Protein AF-G7Q6V7-F1 (afdb_monomer_lite)

Secondary structure (DSSP, 8-state):
--HHHHHHHHHHHHHHHHHHHTTS------EEEEEEETTEEEEEEEEE-TTSEEEEEEEEE-TTS-EEEEEEEEEEETTEEEEEETTTEEEEEEEETTEEEEEEEPTTS-EEEEEEEEEPPPPTTPPPP-----PPP----

Sequence (141 aa):
MFVLVQSLLVVWLALAAPAVAALAGEPDISGLWRGSFYGSDVQAHVEQDPDHTVRAEVVVHALTGETNVYHLVGAIFGGHIYMLHGSGHVFEGDAKGDAISGVLTTKGGSRLDLSATKVPLPPAGACPPAGGTAGPARQPG

pLDDT: mean 82.15, std 20.87, range [38.97, 98.69]

Radius of gyration: 22.5 Å; chains: 1; bounding box: 63×55×59 Å

Structure (mmCIF, N/CA/C/O backbone):
data_AF-G7Q6V7-F1
#
_entry.id   AF-G7Q6V7-F1
#
loop_
_atom_site.group_PDB
_atom_site.id
_atom_site.type_symbol
_atom_site.label_atom_id
_atom_site.label_alt_id
_atom_site.label_comp_id
_atom_site.label_asym_id
_atom_site.label_entity_id
_atom_site.label_seq_id
_atom_site.pdbx_PDB_ins_code
_atom_site.Cartn_x
_atom_site.Cartn_y
_atom_site.Cartn_z
_atom_site.occupancy
_atom_site.B_iso_or_equiv
_atom_site.auth_seq_id
_atom_site.auth_comp_id
_atom_site.auth_asym_id
_atom_site.auth_atom_id
_atom_site.pdbx_PDB_model_num
ATOM 1 N N . MET A 1 1 ? 36.083 -26.772 -38.229 1.00 52.78 1 MET A N 1
ATOM 2 C CA . MET A 1 1 ? 36.473 -26.069 -36.985 1.00 52.78 1 MET A CA 1
ATOM 3 C C . MET A 1 1 ? 35.727 -24.748 -36.746 1.00 52.78 1 MET A C 1
ATOM 5 O O . MET A 1 1 ? 35.860 -24.205 -35.666 1.00 52.78 1 MET A O 1
ATOM 9 N N . PHE A 1 2 ? 34.913 -24.243 -37.686 1.00 52.06 2 PHE A N 1
ATOM 10 C CA . PHE A 1 2 ? 34.092 -23.034 -37.473 1.00 52.06 2 PHE A CA 1
ATOM 11 C C . PHE A 1 2 ? 32.730 -23.306 -36.801 1.00 52.06 2 PHE A C 1
ATOM 13 O O . PHE A 1 2 ? 32.233 -22.466 -36.063 1.00 52.06 2 PHE A O 1
ATOM 20 N N . VAL A 1 3 ? 32.157 -24.502 -36.981 1.00 52.84 3 VAL A N 1
ATOM 21 C CA . VAL A 1 3 ? 30.813 -24.850 -36.467 1.00 52.84 3 VAL A CA 1
ATOM 22 C C . VAL A 1 3 ? 30.790 -25.052 -34.941 1.00 52.84 3 VAL A C 1
ATOM 24 O O . VAL A 1 3 ? 29.849 -24.634 -34.280 1.00 52.84 3 VAL A O 1
ATOM 27 N N . LEU A 1 4 ? 31.858 -25.612 -34.358 1.00 50.28 4 LEU A N 1
ATOM 28 C CA . LEU A 1 4 ? 31.963 -25.864 -32.909 1.00 50.28 4 LEU A CA 1
ATOM 29 C C . LEU A 1 4 ? 32.056 -24.575 -32.072 1.00 50.28 4 LEU A C 1
ATOM 31 O O . LEU A 1 4 ? 31.507 -24.515 -30.976 1.00 50.28 4 LEU A O 1
ATOM 35 N N . VAL A 1 5 ? 32.708 -23.532 -32.595 1.00 54.81 5 VAL A N 1
ATOM 36 C CA . VAL A 1 5 ? 32.880 -22.244 -31.894 1.00 54.81 5 VAL A CA 1
ATOM 37 C C . VAL A 1 5 ? 31.554 -21.476 -31.825 1.00 54.81 5 VAL A C 1
ATOM 39 O O . VAL A 1 5 ? 31.243 -20.849 -30.815 1.00 54.81 5 VAL A O 1
ATOM 42 N N . GLN A 1 6 ? 30.733 -21.587 -32.873 1.00 51.62 6 GLN A N 1
ATOM 43 C CA . GLN A 1 6 ? 29.431 -20.927 -32.969 1.00 51.62 6 GLN A CA 1
ATOM 44 C C . GLN A 1 6 ? 28.396 -21.554 -32.018 1.00 51.62 6 GLN A C 1
ATOM 46 O O . GLN A 1 6 ? 27.620 -20.834 -31.394 1.00 51.62 6 GLN A O 1
ATOM 51 N N . SER A 1 7 ? 28.429 -22.880 -31.834 1.00 54.75 7 SER A N 1
ATOM 52 C CA . SER A 1 7 ? 27.560 -23.587 -30.880 1.00 54.75 7 SER A CA 1
ATOM 53 C C . SER A 1 7 ? 27.886 -23.260 -29.419 1.00 54.75 7 SER A C 1
ATOM 55 O O . SER A 1 7 ? 26.975 -23.104 -28.612 1.00 54.75 7 SER A O 1
ATOM 57 N N . LEU A 1 8 ? 29.168 -23.096 -29.077 1.00 55.03 8 LEU A N 1
ATOM 58 C CA . LEU A 1 8 ? 29.595 -22.699 -27.731 1.00 55.03 8 LEU A CA 1
ATOM 59 C C . LEU A 1 8 ? 29.152 -21.268 -27.384 1.00 55.03 8 LEU A C 1
ATOM 61 O O . LEU A 1 8 ? 28.657 -21.043 -26.283 1.00 55.03 8 LEU A O 1
ATOM 65 N N . LEU A 1 9 ? 29.243 -20.319 -28.321 1.00 56.16 9 LEU A N 1
ATOM 66 C CA . LEU A 1 9 ? 28.819 -18.930 -28.096 1.00 56.16 9 LEU A CA 1
ATOM 67 C C . LEU A 1 9 ? 27.304 -18.807 -27.832 1.00 56.16 9 LEU A C 1
ATOM 69 O O . LEU A 1 9 ? 26.887 -18.032 -26.974 1.00 56.16 9 LEU A O 1
ATOM 73 N N . VAL A 1 10 ? 26.482 -19.602 -28.528 1.00 58.75 10 VAL A N 1
ATOM 74 C CA . VAL A 1 10 ? 25.019 -19.637 -28.331 1.00 58.75 10 VAL A CA 1
ATOM 75 C C . VAL A 1 10 ? 24.649 -20.238 -26.972 1.00 58.75 10 VAL A C 1
ATOM 77 O O . VAL A 1 10 ? 23.754 -19.726 -26.304 1.00 58.75 10 VAL A O 1
ATOM 80 N N . VAL A 1 11 ? 25.361 -21.276 -26.523 1.00 58.56 11 VAL A N 1
ATOM 81 C CA . VAL A 1 11 ? 25.152 -21.883 -25.196 1.00 58.56 11 VAL A CA 1
ATOM 82 C C . VAL A 1 11 ? 25.534 -20.912 -24.072 1.00 58.56 11 VAL A C 1
ATOM 84 O O . VAL A 1 11 ? 24.801 -20.801 -23.093 1.00 58.56 11 VAL A O 1
ATOM 87 N N . TRP A 1 12 ? 26.618 -20.145 -24.228 1.00 56.22 12 TRP A N 1
ATOM 88 C CA . TRP A 1 12 ? 26.999 -19.106 -23.262 1.00 56.22 12 TRP A CA 1
ATOM 89 C C . TRP A 1 12 ? 26.014 -17.926 -23.225 1.00 56.22 12 TRP A C 1
ATOM 91 O O . TRP A 1 12 ? 25.684 -17.458 -22.136 1.00 56.22 12 TRP A O 1
ATOM 101 N N . LEU A 1 13 ? 25.478 -17.485 -24.372 1.00 57.00 13 LEU A N 1
ATOM 102 C CA . LEU A 1 13 ? 24.412 -16.471 -24.398 1.00 57.00 13 LEU A CA 1
ATOM 103 C C . LEU A 1 13 ? 23.123 -16.970 -23.722 1.00 57.00 13 LEU A C 1
ATOM 105 O O . LEU A 1 13 ? 22.474 -16.216 -22.999 1.00 57.00 13 LEU A O 1
ATOM 109 N N . ALA A 1 14 ? 22.763 -18.241 -23.924 1.00 59.31 14 ALA A N 1
ATOM 110 C CA . ALA A 1 14 ? 21.571 -18.839 -23.324 1.00 59.31 14 ALA A CA 1
ATOM 111 C C . ALA A 1 14 ? 21.699 -19.032 -21.800 1.00 59.31 14 ALA A C 1
ATOM 113 O O . ALA A 1 14 ? 20.710 -18.873 -21.088 1.00 59.31 14 ALA A O 1
ATOM 114 N N . LEU A 1 15 ? 22.902 -19.318 -21.281 1.00 57.44 15 LEU A N 1
ATOM 115 C CA . LEU A 1 15 ? 23.148 -19.417 -19.834 1.00 57.44 15 LEU A CA 1
ATOM 116 C C . LEU A 1 15 ?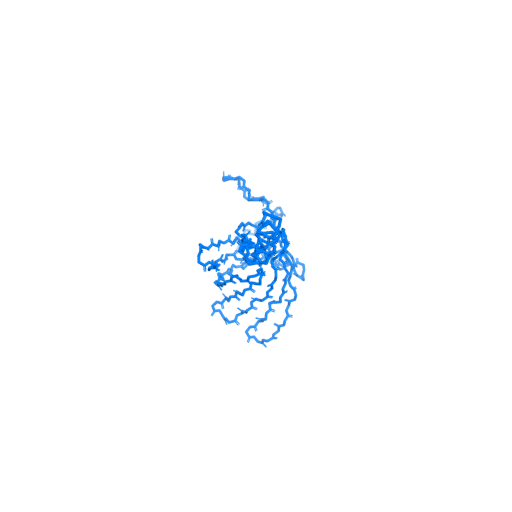 23.201 -18.057 -19.121 1.00 57.44 15 LEU A C 1
ATOM 118 O O . LEU A 1 15 ? 22.947 -18.001 -17.920 1.00 57.44 15 LEU A O 1
ATOM 122 N N . ALA A 1 16 ? 23.511 -16.969 -19.829 1.00 53.34 16 ALA A N 1
ATOM 123 C CA . ALA A 1 16 ? 23.524 -15.624 -19.252 1.00 53.34 16 ALA A CA 1
ATOM 124 C C . ALA A 1 16 ? 22.121 -14.991 -19.162 1.00 53.34 16 ALA A C 1
ATOM 126 O O . ALA A 1 16 ? 21.890 -14.132 -18.314 1.00 53.34 16 ALA A O 1
ATOM 127 N N . ALA A 1 17 ? 21.165 -15.433 -19.986 1.00 55.16 17 ALA A N 1
ATOM 128 C CA . ALA A 1 17 ? 19.807 -14.887 -20.048 1.00 55.16 17 ALA A CA 1
ATOM 129 C C . ALA A 1 17 ? 19.040 -14.816 -18.700 1.00 55.16 17 ALA A C 1
ATOM 131 O O . ALA A 1 17 ? 18.444 -13.770 -18.432 1.00 55.16 17 ALA A O 1
ATOM 132 N N . PRO A 1 18 ? 19.047 -15.840 -17.817 1.00 55.47 18 PRO A N 1
ATOM 133 C CA . PRO A 1 18 ? 18.298 -15.768 -16.559 1.00 55.47 18 PRO A CA 1
ATOM 134 C C . PRO A 1 18 ? 18.877 -14.752 -15.561 1.00 55.47 18 PRO A C 1
ATOM 136 O O . PRO A 1 18 ? 18.120 -14.162 -14.794 1.00 55.47 18 PRO A O 1
ATOM 139 N N . ALA A 1 19 ? 20.188 -14.488 -15.592 1.00 52.03 19 ALA A N 1
ATOM 140 C CA . ALA A 1 19 ? 20.816 -13.499 -14.712 1.00 52.03 19 ALA A CA 1
ATOM 141 C C . ALA A 1 19 ? 20.476 -12.054 -15.121 1.00 52.03 19 ALA A C 1
ATOM 143 O O . ALA A 1 19 ? 20.334 -11.189 -14.263 1.00 52.03 19 ALA A O 1
ATOM 144 N N . VAL A 1 20 ? 20.286 -11.796 -16.420 1.00 53.22 20 VAL A N 1
ATOM 145 C CA . VAL A 1 20 ? 19.851 -10.480 -16.921 1.00 53.22 20 VAL A CA 1
ATOM 146 C C . VAL A 1 20 ? 18.350 -10.262 -16.685 1.00 53.22 20 VAL A C 1
ATOM 148 O O . VAL A 1 20 ? 17.932 -9.140 -16.423 1.00 53.22 20 VAL A O 1
ATOM 151 N N . ALA A 1 21 ? 17.537 -11.325 -16.702 1.00 53.28 21 ALA A N 1
ATOM 152 C CA . ALA A 1 21 ? 16.112 -11.251 -16.370 1.00 53.28 21 ALA A CA 1
ATOM 153 C C . ALA A 1 21 ? 15.855 -10.999 -14.872 1.00 53.28 21 ALA A C 1
ATOM 155 O O . ALA A 1 21 ? 14.906 -10.304 -14.534 1.00 53.28 21 ALA A O 1
ATOM 156 N N . ALA A 1 22 ? 16.719 -11.490 -13.977 1.00 53.09 22 ALA A N 1
ATOM 157 C CA . ALA A 1 22 ? 16.667 -11.144 -12.551 1.00 53.09 22 ALA A CA 1
ATOM 158 C C . ALA A 1 22 ? 17.056 -9.676 -12.268 1.00 53.09 22 ALA A C 1
ATOM 160 O O . ALA A 1 22 ? 16.724 -9.143 -11.216 1.00 53.09 22 ALA A O 1
ATOM 161 N N . LEU A 1 23 ? 17.730 -9.016 -13.217 1.00 52.00 23 LEU A N 1
ATOM 162 C CA . LEU A 1 23 ? 18.009 -7.575 -13.207 1.00 52.00 23 LEU A CA 1
ATOM 163 C C . LEU A 1 23 ? 16.919 -6.757 -13.920 1.00 52.00 23 LEU A C 1
ATOM 165 O O . LEU A 1 23 ? 17.045 -5.536 -14.023 1.00 5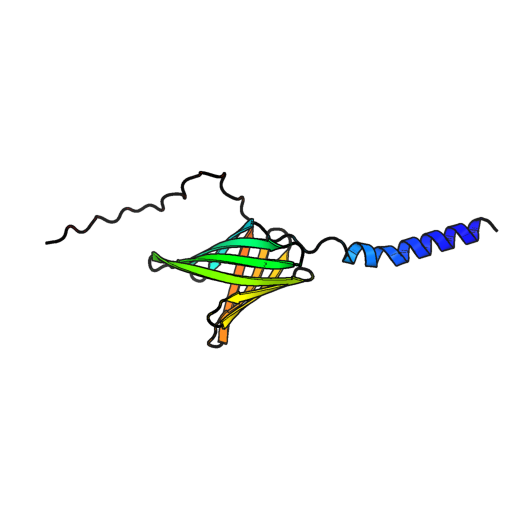2.00 23 LEU A O 1
ATOM 169 N N . ALA A 1 24 ? 15.858 -7.399 -14.424 1.00 56.06 24 ALA A N 1
ATOM 170 C CA . ALA A 1 24 ? 14.707 -6.710 -14.988 1.00 56.06 24 ALA A CA 1
ATOM 171 C C . ALA A 1 24 ? 13.870 -6.099 -13.852 1.00 56.06 24 ALA A C 1
ATOM 173 O O . ALA A 1 24 ? 12.851 -6.654 -13.468 1.00 56.06 24 ALA A O 1
ATOM 174 N N . GLY A 1 25 ? 14.370 -4.973 -13.334 1.00 71.38 25 GLY A N 1
ATOM 175 C CA . GLY A 1 25 ? 13.680 -3.926 -12.582 1.00 71.38 25 GLY A CA 1
ATOM 176 C C . GLY A 1 25 ? 12.820 -4.386 -11.412 1.00 71.38 25 GLY A C 1
ATOM 177 O O . GLY A 1 25 ? 11.713 -4.877 -11.609 1.00 71.38 25 GLY A O 1
ATOM 178 N N . GLU A 1 26 ? 13.274 -4.098 -10.192 1.00 83.88 26 GLU A N 1
ATOM 179 C CA . GLU A 1 26 ? 12.361 -3.986 -9.052 1.00 83.88 26 GLU A CA 1
ATOM 180 C C . GLU A 1 26 ? 11.133 -3.151 -9.473 1.00 83.88 26 GLU A C 1
ATOM 182 O O . GLU A 1 26 ? 11.329 -2.077 -10.058 1.00 83.88 26 GLU A O 1
ATOM 187 N N . PRO A 1 27 ? 9.889 -3.620 -9.260 1.00 90.31 27 PRO A N 1
ATOM 188 C CA . PRO A 1 27 ? 8.715 -2.858 -9.652 1.00 90.31 27 PRO A CA 1
ATOM 189 C C . PRO A 1 27 ? 8.732 -1.474 -9.003 1.00 90.31 27 PRO A C 1
ATOM 191 O O . PRO A 1 27 ? 8.925 -1.344 -7.796 1.00 90.31 27 PRO A O 1
ATOM 194 N N . ASP A 1 28 ? 8.505 -0.444 -9.820 1.00 93.44 28 ASP A N 1
ATOM 195 C CA . ASP A 1 28 ? 8.298 0.915 -9.329 1.00 93.44 28 ASP A CA 1
ATOM 196 C C . ASP A 1 28 ? 6.873 1.050 -8.780 1.00 93.44 28 ASP A C 1
ATOM 198 O O . ASP A 1 28 ? 5.878 1.138 -9.519 1.00 93.44 28 ASP A O 1
ATOM 202 N N . ILE A 1 29 ? 6.779 1.064 -7.454 1.00 96.69 29 ILE A N 1
ATOM 203 C CA . ILE A 1 29 ? 5.516 1.207 -6.734 1.00 96.69 29 ILE A CA 1
ATOM 204 C C . ILE A 1 29 ? 5.176 2.664 -6.413 1.00 96.69 29 ILE A C 1
ATOM 206 O O . ILE A 1 29 ? 4.148 2.915 -5.784 1.00 96.69 29 ILE A O 1
ATOM 210 N N . SER A 1 30 ? 5.968 3.635 -6.878 1.00 97.00 30 SER A N 1
ATOM 211 C CA . SER A 1 30 ? 5.682 5.057 -6.676 1.00 97.00 30 SER A CA 1
ATOM 212 C C . SER A 1 30 ? 4.340 5.451 -7.292 1.00 97.00 30 SER A C 1
ATOM 214 O O . SER A 1 30 ? 3.992 5.014 -8.395 1.00 97.00 30 SER A O 1
ATOM 216 N N . GLY A 1 31 ? 3.584 6.309 -6.610 1.00 96.50 31 GLY A N 1
ATOM 217 C CA . GLY A 1 31 ? 2.318 6.858 -7.094 1.00 96.50 31 GLY A CA 1
ATOM 218 C C . GLY A 1 31 ? 1.179 6.780 -6.083 1.00 96.50 31 GLY A C 1
ATOM 219 O O . GLY A 1 31 ? 1.383 6.546 -4.893 1.00 96.50 31 GLY A O 1
ATOM 220 N N . LEU A 1 32 ? -0.041 7.006 -6.573 1.00 97.81 32 LEU A N 1
ATOM 221 C CA . LEU A 1 32 ? -1.253 6.964 -5.765 1.00 97.81 32 LEU A CA 1
ATOM 222 C C . LEU A 1 32 ? -1.908 5.584 -5.856 1.00 97.81 32 LEU A C 1
ATOM 224 O O . LEU A 1 32 ? -2.167 5.074 -6.945 1.00 97.81 32 LEU A O 1
ATOM 228 N N . TRP A 1 33 ? -2.226 5.016 -4.702 1.00 98.12 33 TRP A N 1
ATOM 229 C CA . TRP A 1 33 ? -2.879 3.721 -4.561 1.00 98.12 33 TRP A CA 1
ATOM 230 C C . TRP A 1 33 ? -4.196 3.872 -3.815 1.00 98.12 33 TRP A C 1
ATOM 232 O O . TRP A 1 33 ? -4.293 4.668 -2.881 1.00 98.12 33 TRP A O 1
ATOM 242 N N . ARG A 1 34 ? -5.208 3.101 -4.214 1.00 98.06 34 ARG A N 1
ATOM 243 C CA . ARG A 1 34 ? -6.522 3.084 -3.565 1.00 98.06 34 ARG A CA 1
ATOM 244 C C . ARG A 1 34 ? -6.971 1.682 -3.218 1.00 98.06 34 ARG A C 1
ATOM 246 O O . ARG A 1 34 ? -6.878 0.779 -4.042 1.00 98.06 34 ARG A O 1
ATOM 253 N N . GLY A 1 35 ? -7.502 1.528 -2.016 1.00 97.19 35 GLY A N 1
ATOM 254 C CA . GLY A 1 35 ? -8.061 0.287 -1.506 1.00 97.19 35 GLY A CA 1
ATOM 255 C C . GLY A 1 35 ? -9.225 0.560 -0.564 1.00 97.19 35 GLY A C 1
ATOM 256 O O . GLY A 1 35 ? -9.604 1.704 -0.323 1.00 97.19 35 GLY A O 1
ATOM 257 N N . SER A 1 36 ? -9.795 -0.503 -0.014 1.00 95.75 36 SER A N 1
ATOM 258 C CA . SER A 1 36 ? -10.796 -0.385 1.044 1.00 95.75 36 SER A CA 1
ATOM 259 C C . SER A 1 36 ? -10.740 -1.591 1.970 1.00 95.75 36 SER A C 1
ATOM 261 O O . SER A 1 36 ? -10.380 -2.690 1.548 1.00 95.75 36 SER A O 1
ATOM 263 N N . PHE A 1 37 ? -11.099 -1.392 3.235 1.00 93.50 37 PHE A N 1
ATOM 264 C CA . PHE A 1 37 ? -11.280 -2.482 4.192 1.00 93.50 37 PHE A CA 1
ATOM 265 C C . PHE A 1 37 ? -12.396 -2.134 5.169 1.00 93.50 37 PHE A C 1
ATOM 267 O O . PHE A 1 37 ? -12.512 -0.994 5.613 1.00 93.50 37 PHE A O 1
ATOM 274 N N . TYR A 1 38 ? -13.240 -3.115 5.500 1.00 91.81 38 TYR A N 1
ATOM 275 C CA . TYR A 1 38 ? -14.380 -2.940 6.413 1.00 91.81 38 TYR A CA 1
ATOM 276 C C . TYR A 1 38 ? -15.206 -1.667 6.143 1.00 91.81 38 TYR A C 1
ATOM 278 O O . TYR A 1 38 ? -15.631 -0.986 7.069 1.00 91.81 38 TYR A O 1
ATOM 286 N N . GLY A 1 39 ? -15.396 -1.330 4.862 1.00 90.69 39 GLY A N 1
ATOM 287 C CA . GLY A 1 39 ? -16.126 -0.142 4.410 1.00 90.69 39 GLY A CA 1
ATOM 288 C C . GLY A 1 39 ? -15.379 1.193 4.528 1.00 90.69 39 GLY A C 1
ATOM 289 O O . GLY A 1 39 ? -15.916 2.204 4.092 1.00 90.69 39 GLY A O 1
ATOM 290 N N . SER A 1 40 ? -14.160 1.214 5.070 1.00 94.00 40 SER A N 1
ATOM 291 C CA . SER A 1 40 ? -13.284 2.393 5.058 1.00 94.00 40 SER A CA 1
ATOM 292 C C . SER A 1 40 ? -12.588 2.533 3.704 1.00 94.00 40 SER A C 1
ATOM 294 O O . SER A 1 40 ? -12.144 1.529 3.141 1.00 94.00 40 SER A O 1
ATOM 296 N N . ASP A 1 41 ? -12.460 3.764 3.210 1.00 95.75 41 ASP A N 1
ATOM 297 C CA . ASP A 1 41 ? -11.636 4.100 2.039 1.00 95.75 41 ASP A CA 1
ATOM 298 C C . ASP A 1 41 ? -10.182 4.306 2.472 1.00 95.75 41 ASP A C 1
ATOM 300 O O . ASP A 1 41 ? -9.918 4.878 3.534 1.00 95.75 41 ASP A O 1
ATOM 304 N N . VAL A 1 42 ? -9.243 3.829 1.658 1.00 96.62 42 VAL A N 1
ATOM 305 C CA . VAL A 1 42 ? -7.806 3.942 1.915 1.00 96.62 42 VAL A CA 1
ATOM 306 C C . VAL A 1 42 ? -7.112 4.490 0.687 1.00 96.62 42 VAL A C 1
ATOM 308 O O . VAL A 1 42 ? -7.248 3.945 -0.409 1.00 96.62 42 VAL A O 1
ATOM 311 N N . GLN A 1 43 ? -6.305 5.524 0.886 1.00 97.75 43 GLN A N 1
ATOM 312 C CA . GLN A 1 43 ? -5.479 6.122 -0.153 1.00 97.75 43 GLN A CA 1
ATOM 313 C C . GLN A 1 43 ? -4.039 6.159 0.333 1.00 97.75 43 GLN A C 1
ATOM 315 O O . GLN A 1 43 ? -3.786 6.587 1.454 1.00 97.75 43 GLN A O 1
ATOM 320 N N . ALA A 1 44 ? -3.100 5.708 -0.490 1.00 98.00 44 ALA A N 1
ATOM 321 C CA . ALA A 1 44 ? -1.684 5.743 -0.164 1.00 98.00 44 ALA A CA 1
ATOM 322 C C . ALA A 1 44 ? -0.916 6.495 -1.247 1.00 98.00 44 ALA A C 1
ATOM 324 O O . ALA A 1 44 ? -0.943 6.099 -2.413 1.00 98.00 44 ALA A O 1
ATOM 325 N N . HIS A 1 45 ? -0.233 7.569 -0.864 1.00 98.19 45 HIS A N 1
ATOM 326 C CA . HIS A 1 45 ? 0.796 8.180 -1.693 1.00 98.19 45 HIS A CA 1
ATOM 327 C C . HIS A 1 45 ? 2.116 7.485 -1.381 1.00 98.19 45 HIS A C 1
ATOM 329 O O . HIS A 1 45 ? 2.568 7.534 -0.240 1.00 98.19 45 HIS A O 1
ATOM 335 N N . VAL A 1 46 ? 2.709 6.829 -2.374 1.00 98.25 46 VAL A N 1
ATOM 336 C CA . VAL A 1 46 ? 3.936 6.043 -2.231 1.00 98.25 46 VAL A CA 1
ATOM 337 C C . VAL A 1 46 ? 5.069 6.713 -3.000 1.00 98.25 46 VAL A C 1
ATOM 339 O O . VAL A 1 46 ? 4.912 7.050 -4.173 1.00 98.25 46 VAL A O 1
ATOM 342 N N . GLU A 1 47 ? 6.213 6.864 -2.344 1.00 98.06 47 GLU A N 1
ATOM 343 C CA . GLU A 1 47 ? 7.484 7.284 -2.931 1.00 98.06 47 GLU A CA 1
ATOM 344 C C . GLU A 1 47 ? 8.498 6.148 -2.790 1.00 98.06 47 GLU A C 1
ATOM 346 O O . GLU A 1 47 ? 8.665 5.607 -1.694 1.00 98.06 47 GLU A O 1
ATOM 351 N N . GLN A 1 48 ? 9.192 5.810 -3.875 1.00 97.44 48 GLN A N 1
ATOM 352 C CA . GLN A 1 48 ? 10.282 4.840 -3.874 1.00 97.44 48 GLN A CA 1
ATOM 353 C C . GLN A 1 48 ? 11.592 5.517 -4.284 1.00 97.44 48 GLN A C 1
ATOM 355 O O . GLN A 1 48 ? 11.678 6.151 -5.337 1.00 97.44 48 GLN A O 1
ATOM 360 N N . ASP A 1 49 ? 12.617 5.366 -3.452 1.00 96.00 49 ASP A N 1
ATOM 361 C CA . ASP A 1 49 ? 13.959 5.866 -3.731 1.00 96.00 49 ASP A CA 1
ATOM 362 C C . ASP A 1 49 ? 14.759 4.861 -4.593 1.00 96.00 49 ASP A C 1
ATOM 364 O O . ASP A 1 49 ? 14.436 3.668 -4.640 1.00 96.00 49 ASP A O 1
ATOM 368 N N . PRO A 1 50 ? 15.851 5.299 -5.257 1.00 93.00 50 PRO A N 1
ATOM 369 C CA . PRO A 1 50 ? 16.687 4.420 -6.082 1.00 93.00 50 PRO A CA 1
ATOM 370 C C . PRO A 1 50 ? 17.343 3.246 -5.339 1.00 93.00 50 PRO A C 1
ATOM 372 O O . PRO A 1 50 ? 17.799 2.309 -5.987 1.00 93.00 50 PRO A O 1
ATOM 375 N N . ASP A 1 51 ? 17.427 3.301 -4.008 1.00 93.50 51 ASP A N 1
ATOM 376 C CA . ASP A 1 51 ? 17.978 2.239 -3.156 1.00 93.50 51 ASP A CA 1
ATOM 377 C C . ASP A 1 51 ? 16.915 1.239 -2.665 1.00 93.50 51 ASP A C 1
ATOM 379 O O . ASP A 1 51 ? 17.193 0.419 -1.790 1.00 93.50 51 ASP A O 1
ATOM 383 N N . HIS A 1 52 ? 15.713 1.295 -3.248 1.00 95.00 52 HIS A N 1
ATOM 384 C CA . HIS A 1 52 ? 14.547 0.478 -2.910 1.00 95.00 52 HIS A CA 1
ATOM 385 C C . HIS A 1 52 ? 13.887 0.809 -1.565 1.00 95.00 52 HIS A C 1
ATOM 387 O O . HIS A 1 52 ? 12.959 0.105 -1.158 1.00 95.00 52 HIS A O 1
ATOM 393 N N . THR A 1 53 ? 14.297 1.890 -0.896 1.00 97.88 53 THR A N 1
ATOM 394 C CA . THR A 1 53 ? 13.561 2.437 0.248 1.00 97.88 53 THR A CA 1
ATOM 395 C C . THR A 1 53 ? 12.208 2.973 -0.211 1.00 97.88 53 THR A C 1
ATOM 397 O O . THR A 1 53 ? 12.090 3.590 -1.268 1.00 97.88 53 THR A O 1
ATOM 400 N N . VAL A 1 54 ? 11.177 2.758 0.603 1.00 98.31 54 VAL A N 1
ATOM 401 C CA . VAL A 1 54 ? 9.804 3.185 0.329 1.00 98.31 54 VAL A CA 1
ATOM 402 C C . VAL A 1 54 ? 9.304 4.060 1.473 1.00 98.31 54 VAL A C 1
ATOM 404 O O . VAL A 1 54 ? 9.405 3.694 2.646 1.00 98.31 54 VAL A O 1
ATOM 407 N N . ARG A 1 55 ? 8.716 5.208 1.141 1.00 98.62 55 ARG A N 1
ATOM 408 C CA . ARG A 1 5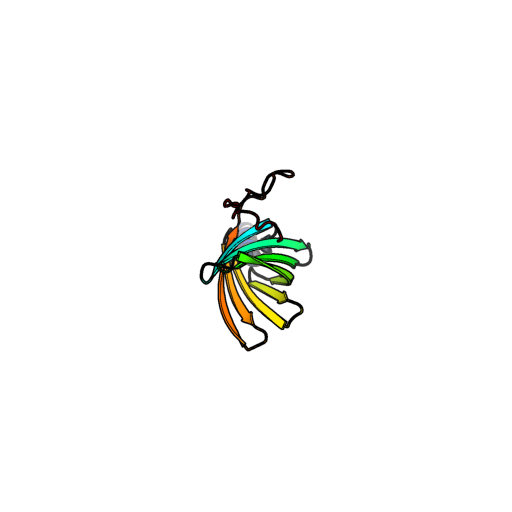5 ? 7.930 6.035 2.064 1.00 98.62 55 ARG A CA 1
ATOM 409 C C . ARG A 1 55 ? 6.487 6.060 1.600 1.00 98.62 55 ARG A C 1
ATOM 411 O O . ARG A 1 55 ? 6.223 6.100 0.402 1.00 98.62 55 ARG A O 1
ATOM 418 N N . ALA A 1 56 ? 5.551 6.065 2.540 1.00 98.25 56 ALA A N 1
ATOM 419 C CA . ALA A 1 56 ? 4.149 6.237 2.199 1.00 98.25 56 ALA A CA 1
ATOM 420 C C . ALA A 1 56 ? 3.404 7.115 3.202 1.00 98.25 56 ALA A C 1
ATOM 422 O O . ALA A 1 56 ? 3.574 6.974 4.413 1.00 98.25 56 ALA A O 1
ATOM 423 N N . GLU A 1 57 ? 2.531 7.974 2.687 1.00 98.38 57 GLU A N 1
ATOM 424 C CA . GLU A 1 57 ? 1.458 8.599 3.455 1.00 98.38 57 GLU A CA 1
ATOM 425 C C . GLU A 1 57 ? 0.158 7.859 3.150 1.00 98.38 57 GLU A C 1
ATOM 427 O O . GLU A 1 57 ? -0.281 7.813 2.001 1.00 98.38 57 GLU A O 1
ATOM 432 N N . VAL A 1 58 ? -0.447 7.261 4.174 1.00 97.75 58 VAL A N 1
ATOM 433 C CA . VAL A 1 58 ? -1.700 6.513 4.067 1.00 97.75 58 VAL A CA 1
ATOM 434 C C . VAL A 1 58 ? -2.805 7.284 4.769 1.00 97.75 58 VAL A C 1
ATOM 436 O O . VAL A 1 58 ? -2.762 7.480 5.982 1.00 97.75 58 VAL A O 1
ATOM 439 N N . VAL A 1 59 ? -3.819 7.677 4.009 1.00 97.25 59 VAL A N 1
ATOM 440 C CA . VAL A 1 59 ? -5.035 8.324 4.496 1.00 97.25 59 VAL A CA 1
ATOM 441 C C . VAL A 1 59 ? -6.151 7.288 4.542 1.00 97.25 59 VAL A C 1
ATOM 443 O O . VAL A 1 59 ? -6.450 6.639 3.540 1.00 97.25 59 VAL A O 1
ATOM 446 N N . VAL A 1 60 ? -6.772 7.136 5.708 1.00 96.19 60 VAL A N 1
ATOM 447 C CA . VAL A 1 60 ? -7.926 6.260 5.919 1.00 96.19 60 VAL A CA 1
ATOM 448 C C . VAL A 1 60 ? -9.133 7.116 6.263 1.00 96.19 60 VAL A C 1
ATOM 450 O O . VAL A 1 60 ? -9.136 7.800 7.289 1.00 96.19 60 VAL A O 1
ATOM 453 N N . HIS A 1 61 ? -10.172 7.037 5.437 1.00 96.12 61 HIS A N 1
ATOM 454 C CA . HIS A 1 61 ? -11.482 7.599 5.740 1.00 96.12 61 HIS A CA 1
ATOM 455 C C . HIS A 1 61 ? -12.356 6.493 6.327 1.00 96.12 61 HIS A C 1
ATOM 457 O O . HIS A 1 61 ? -12.833 5.603 5.618 1.00 96.12 61 HIS A O 1
ATOM 463 N N . ALA A 1 62 ? -12.520 6.526 7.646 1.00 92.81 62 ALA A N 1
ATOM 464 C CA . ALA A 1 62 ? -13.301 5.540 8.371 1.00 92.81 62 ALA A CA 1
ATOM 465 C C . ALA A 1 62 ? -14.800 5.710 8.093 1.00 92.81 62 ALA A C 1
ATOM 467 O O . ALA A 1 62 ? -15.287 6.816 7.853 1.00 92.81 62 ALA A O 1
ATOM 468 N N . LEU A 1 63 ? -15.563 4.624 8.239 1.00 90.38 63 LEU A N 1
ATOM 469 C CA . LEU A 1 63 ? -17.032 4.660 8.173 1.00 90.38 63 LEU A CA 1
ATOM 470 C C . LEU A 1 63 ? -17.670 5.635 9.175 1.00 90.38 63 LEU A C 1
ATOM 472 O O . LEU A 1 63 ? -18.785 6.101 8.960 1.00 90.38 63 LEU A O 1
ATOM 476 N N . THR A 1 64 ? -16.972 5.942 10.270 1.00 90.81 64 THR A N 1
ATOM 477 C CA . THR A 1 64 ? -17.400 6.918 11.281 1.00 90.81 64 THR A CA 1
ATOM 478 C C . THR A 1 64 ? -17.302 8.369 10.799 1.00 90.81 64 THR A C 1
ATOM 480 O O . THR A 1 64 ? -17.791 9.265 11.482 1.00 90.81 64 THR A O 1
ATOM 483 N N . GLY A 1 65 ? -16.679 8.617 9.641 1.00 89.62 65 GLY A N 1
ATOM 484 C CA . GLY A 1 65 ? -16.356 9.949 9.126 1.00 89.62 65 GLY A CA 1
ATOM 485 C C . GLY A 1 65 ? -15.006 10.487 9.609 1.00 89.62 65 GLY A C 1
ATOM 486 O O . GLY A 1 65 ? -14.580 11.555 9.171 1.00 89.62 65 GLY A O 1
ATOM 487 N N . GLU A 1 66 ? -14.310 9.761 10.486 1.00 94.38 66 GLU A N 1
ATOM 488 C CA . GLU A 1 66 ? -12.958 10.118 10.914 1.00 94.38 66 GLU A CA 1
ATOM 489 C C . GLU A 1 66 ? -11.958 9.954 9.767 1.00 94.38 66 GLU A C 1
ATOM 491 O O . GLU A 1 66 ? -12.025 9.006 8.985 1.00 94.38 66 GLU A O 1
ATOM 496 N N . THR A 1 67 ? -10.998 10.875 9.692 1.00 96.25 67 THR A N 1
ATOM 497 C CA . THR A 1 67 ? -9.865 10.780 8.769 1.00 96.25 67 THR A CA 1
ATOM 498 C C . THR A 1 67 ? -8.592 10.598 9.576 1.00 96.25 67 THR A C 1
ATOM 500 O O . THR A 1 67 ? -8.267 11.432 10.420 1.00 96.25 67 THR A O 1
ATOM 503 N N . ASN A 1 68 ? -7.880 9.509 9.308 1.00 94.69 68 ASN A N 1
ATOM 504 C CA . ASN A 1 68 ? -6.624 9.168 9.963 1.00 94.69 68 ASN A CA 1
ATOM 505 C C . ASN A 1 68 ? -5.494 9.167 8.934 1.00 94.69 68 ASN A C 1
ATOM 507 O O . ASN A 1 68 ? -5.675 8.660 7.828 1.00 94.69 68 ASN A O 1
ATOM 511 N N . VAL A 1 69 ? -4.337 9.715 9.303 1.00 96.38 69 VAL A N 1
ATOM 512 C CA . VAL A 1 69 ? -3.144 9.772 8.448 1.00 96.38 69 VAL A CA 1
ATOM 513 C C . VAL A 1 69 ? -2.017 8.997 9.118 1.00 96.38 69 VAL A C 1
ATOM 515 O O . VAL A 1 69 ? -1.749 9.185 10.305 1.00 96.38 69 VAL A O 1
ATOM 518 N N . TYR A 1 70 ? -1.361 8.129 8.354 1.00 96.38 70 TYR A N 1
ATOM 519 C CA . TYR A 1 70 ? -0.261 7.288 8.807 1.00 96.38 70 TYR A CA 1
ATOM 520 C C . TYR A 1 70 ? 0.953 7.482 7.903 1.00 96.38 70 TYR A C 1
ATOM 522 O O . TYR A 1 70 ? 0.838 7.404 6.682 1.00 96.38 70 TYR A O 1
ATOM 530 N N . HIS A 1 71 ? 2.126 7.663 8.506 1.00 98.06 71 HIS A N 1
ATOM 531 C CA . HIS A 1 71 ? 3.395 7.728 7.782 1.00 98.06 71 HIS A CA 1
ATOM 532 C C . HIS A 1 71 ? 4.155 6.418 7.949 1.00 98.06 71 HIS A C 1
ATOM 534 O O . HIS A 1 71 ? 4.472 6.008 9.070 1.00 98.06 71 HIS A O 1
ATOM 540 N N . LEU A 1 72 ? 4.415 5.748 6.834 1.00 98.19 72 LEU A N 1
ATOM 541 C CA . LEU A 1 72 ? 5.078 4.457 6.798 1.00 98.19 72 LEU A CA 1
ATOM 542 C C . LEU A 1 72 ? 6.444 4.595 6.131 1.00 98.19 72 LEU A C 1
ATOM 544 O O . LEU A 1 72 ? 6.624 5.375 5.194 1.00 98.19 72 LEU A O 1
ATOM 548 N N . VAL A 1 73 ? 7.386 3.789 6.603 1.00 98.44 73 VAL A N 1
ATOM 549 C CA . VAL A 1 73 ? 8.708 3.609 5.998 1.00 98.44 73 VAL A CA 1
ATOM 550 C C . VAL A 1 73 ? 8.944 2.129 5.758 1.00 98.44 73 VAL A C 1
ATOM 552 O O . VAL A 1 73 ? 8.458 1.293 6.521 1.00 98.44 73 VAL A O 1
ATOM 555 N N . GLY A 1 74 ? 9.675 1.790 4.710 1.00 98.38 74 GLY A N 1
ATOM 556 C CA . GLY A 1 74 ? 9.827 0.407 4.307 1.00 98.38 74 GLY A CA 1
ATOM 557 C C . GLY A 1 74 ? 10.808 0.206 3.170 1.00 98.38 74 GLY A C 1
ATOM 558 O O . GLY A 1 74 ? 11.604 1.089 2.861 1.00 98.38 74 GLY A O 1
ATOM 559 N N . ALA A 1 75 ? 10.738 -0.969 2.561 1.00 98.00 75 ALA A N 1
ATOM 560 C CA . ALA A 1 75 ? 11.535 -1.334 1.402 1.00 98.00 75 ALA A CA 1
ATOM 561 C C . ALA A 1 75 ? 10.793 -2.348 0.525 1.00 98.00 75 ALA A C 1
ATOM 563 O O . ALA A 1 75 ? 9.854 -3.010 0.984 1.00 98.00 75 ALA A O 1
ATOM 564 N N . ILE A 1 76 ? 11.238 -2.477 -0.722 1.00 97.38 76 ILE A N 1
ATOM 565 C CA . ILE A 1 76 ? 10.723 -3.457 -1.677 1.00 97.38 76 ILE A CA 1
ATOM 566 C C . ILE A 1 76 ? 11.862 -4.287 -2.285 1.00 97.38 76 ILE A C 1
ATOM 568 O O . ILE A 1 76 ? 12.897 -3.739 -2.658 1.00 97.38 76 ILE A O 1
ATOM 572 N N . PHE A 1 77 ? 11.684 -5.608 -2.357 1.00 95.31 77 PHE A N 1
ATOM 573 C CA . PHE A 1 77 ? 12.653 -6.537 -2.942 1.00 95.31 77 PHE A CA 1
ATOM 574 C C . PHE A 1 77 ? 11.953 -7.665 -3.700 1.00 95.31 77 PHE A C 1
ATOM 576 O O . PHE A 1 77 ? 11.158 -8.409 -3.126 1.00 95.31 77 PHE A O 1
ATOM 583 N N . GLY A 1 78 ? 12.273 -7.845 -4.979 1.00 92.62 78 GLY A N 1
ATOM 584 C CA . GLY A 1 78 ? 11.658 -8.863 -5.829 1.00 92.62 78 GLY A CA 1
ATOM 585 C C . GLY A 1 78 ? 10.134 -8.737 -5.941 1.00 92.62 78 GLY A C 1
ATOM 586 O O . GLY A 1 78 ? 9.456 -9.745 -6.120 1.00 92.62 78 GLY A O 1
ATOM 587 N N . GLY A 1 79 ? 9.589 -7.528 -5.795 1.00 95.25 79 GLY A N 1
ATOM 588 C CA . GLY A 1 79 ? 8.156 -7.254 -5.723 1.00 95.25 79 GLY A CA 1
ATOM 589 C C . GLY A 1 79 ? 7.529 -7.456 -4.343 1.00 95.25 79 GLY A C 1
ATOM 590 O O . GLY A 1 79 ? 6.362 -7.108 -4.172 1.00 95.25 79 GLY A O 1
ATOM 591 N N . HIS A 1 80 ? 8.272 -7.952 -3.350 1.00 98.06 80 HIS A N 1
ATOM 592 C CA . HIS A 1 80 ? 7.799 -8.070 -1.971 1.00 98.06 80 HIS A CA 1
ATOM 593 C C . HIS A 1 80 ? 8.032 -6.774 -1.195 1.00 98.06 80 HIS A C 1
ATOM 595 O O . HIS A 1 80 ? 9.147 -6.260 -1.146 1.00 98.06 80 HIS A O 1
ATOM 601 N N . ILE A 1 81 ? 6.983 -6.266 -0.559 1.00 98.50 81 ILE A N 1
ATOM 602 C CA . ILE A 1 81 ? 6.949 -4.996 0.161 1.00 98.50 81 ILE A CA 1
ATOM 603 C C . ILE A 1 81 ? 6.959 -5.258 1.666 1.00 98.50 81 ILE A C 1
ATOM 605 O O . ILE A 1 81 ? 6.147 -6.038 2.165 1.00 98.50 81 ILE A O 1
ATOM 609 N N . TYR A 1 82 ? 7.790 -4.514 2.393 1.00 98.44 82 TYR A N 1
ATOM 610 C CA . TYR A 1 82 ? 7.824 -4.480 3.854 1.00 98.44 82 TYR A CA 1
ATOM 611 C C . TYR A 1 82 ? 7.671 -3.038 4.331 1.00 98.44 82 TYR A C 1
ATOM 613 O O . TYR A 1 82 ? 8.549 -2.225 4.063 1.00 98.44 82 TYR A O 1
ATOM 621 N N . MET A 1 83 ? 6.597 -2.711 5.053 1.00 98.56 83 MET A N 1
ATOM 622 C CA . MET A 1 83 ? 6.350 -1.362 5.584 1.00 98.56 83 MET A CA 1
ATOM 623 C C . MET A 1 83 ? 6.112 -1.381 7.093 1.00 98.56 83 MET A C 1
ATOM 625 O O . MET A 1 83 ? 5.438 -2.265 7.620 1.00 98.56 83 MET A O 1
ATOM 629 N N . LEU A 1 84 ? 6.592 -0.350 7.784 1.00 98.25 84 LEU A N 1
ATOM 630 C CA . LEU A 1 84 ? 6.446 -0.144 9.220 1.00 98.25 84 LEU A CA 1
ATOM 631 C C . LEU A 1 84 ? 5.847 1.239 9.502 1.00 98.25 84 LEU A C 1
ATOM 633 O O . LEU A 1 84 ? 6.311 2.252 8.980 1.00 98.25 84 LEU A O 1
ATOM 637 N N . HIS A 1 85 ? 4.861 1.285 10.394 1.00 97.94 85 HIS A N 1
ATOM 638 C CA . HIS A 1 85 ? 4.402 2.517 11.034 1.00 97.94 85 HIS A CA 1
ATOM 639 C C . HIS A 1 85 ? 5.050 2.667 12.418 1.00 97.94 85 HIS A C 1
ATOM 641 O O . HIS A 1 85 ? 5.194 1.681 13.144 1.00 97.94 85 HIS A O 1
ATOM 647 N N . GLY A 1 86 ? 5.360 3.897 12.843 1.00 95.31 86 GLY A N 1
ATOM 648 C CA . GLY A 1 86 ? 6.069 4.176 14.104 1.00 95.31 86 GLY A CA 1
ATOM 649 C C . GLY A 1 86 ? 5.396 3.650 15.384 1.00 95.31 86 GLY A C 1
ATOM 650 O O . GLY A 1 86 ? 6.056 3.485 16.406 1.00 95.31 86 GLY A O 1
ATOM 651 N N . SER A 1 87 ? 4.098 3.327 15.345 1.00 94.25 87 SER A N 1
ATOM 652 C CA . SER A 1 87 ? 3.396 2.676 16.464 1.00 94.25 87 SER A CA 1
ATOM 653 C C . SER A 1 87 ? 3.690 1.173 16.606 1.00 94.25 87 SER A C 1
ATOM 655 O O . SER A 1 87 ? 3.324 0.589 17.629 1.00 94.25 87 SER A O 1
ATOM 657 N N . GLY A 1 88 ? 4.326 0.545 15.611 1.00 95.94 88 GLY A N 1
ATOM 658 C CA . GLY A 1 88 ? 4.605 -0.893 15.560 1.00 95.94 88 GLY A CA 1
ATOM 659 C C . GLY A 1 88 ? 3.626 -1.710 14.708 1.00 95.94 88 GLY A C 1
ATOM 660 O O . GLY A 1 88 ? 3.502 -2.910 14.932 1.00 95.94 88 GLY A O 1
ATOM 661 N N . HIS A 1 89 ? 2.898 -1.088 13.773 1.00 97.31 89 HIS A N 1
ATOM 662 C CA . HIS A 1 89 ? 2.150 -1.826 12.745 1.00 97.31 89 HIS A CA 1
ATOM 663 C C . HIS A 1 89 ? 3.073 -2.191 11.589 1.00 97.31 89 HIS A C 1
ATOM 665 O O . HIS A 1 89 ? 3.844 -1.341 11.147 1.00 97.31 89 HIS A O 1
ATOM 671 N N . VAL A 1 90 ? 2.954 -3.416 11.086 1.00 98.31 90 VAL A N 1
ATOM 672 C CA . VAL A 1 90 ? 3.766 -3.932 9.981 1.00 98.31 90 VAL A CA 1
ATOM 673 C C . VAL A 1 90 ? 2.846 -4.359 8.851 1.00 98.31 90 VAL A C 1
ATOM 675 O O . VAL A 1 90 ? 1.883 -5.080 9.094 1.00 98.31 90 VAL A O 1
ATOM 678 N N . PHE A 1 91 ? 3.134 -3.932 7.630 1.00 98.56 91 PHE A N 1
ATOM 679 C CA . PHE A 1 91 ? 2.512 -4.462 6.425 1.00 98.56 91 PHE A CA 1
ATOM 680 C C . PHE A 1 91 ? 3.546 -5.256 5.630 1.00 98.56 91 PHE A C 1
ATOM 682 O O . PHE A 1 91 ? 4.643 -4.761 5.377 1.00 98.56 91 PHE A O 1
ATOM 689 N N . GLU A 1 92 ? 3.171 -6.465 5.228 1.00 98.69 92 GLU A N 1
ATOM 690 C CA . GLU A 1 92 ? 3.948 -7.314 4.325 1.00 98.69 92 GLU A CA 1
ATOM 691 C C . GLU A 1 92 ? 3.066 -7.702 3.142 1.00 98.69 92 GLU A C 1
ATOM 693 O O . GLU A 1 92 ? 1.925 -8.128 3.344 1.00 98.69 92 GLU A O 1
ATOM 698 N N . GLY A 1 93 ? 3.561 -7.554 1.917 1.00 98.31 93 GLY A N 1
ATOM 699 C CA . GLY A 1 93 ? 2.758 -7.822 0.729 1.00 98.31 93 GLY A CA 1
ATOM 700 C C . GLY A 1 93 ? 3.550 -7.913 -0.563 1.00 98.31 93 GLY A C 1
ATOM 701 O O . GLY A 1 93 ? 4.774 -7.945 -0.564 1.00 98.31 93 GLY A O 1
ATOM 702 N N . ASP A 1 94 ? 2.821 -7.926 -1.668 1.00 98.25 94 ASP A N 1
ATOM 703 C CA . ASP A 1 94 ? 3.319 -8.126 -3.020 1.00 98.25 94 ASP A CA 1
ATOM 704 C C . ASP A 1 94 ? 2.800 -7.028 -3.944 1.00 98.25 94 ASP A C 1
ATOM 706 O O . ASP A 1 94 ? 1.601 -6.735 -3.940 1.00 98.25 94 ASP A O 1
ATOM 710 N N . ALA A 1 95 ? 3.681 -6.471 -4.775 1.00 97.12 95 ALA A N 1
ATOM 711 C CA . ALA A 1 95 ? 3.329 -5.640 -5.920 1.00 97.12 95 ALA A CA 1
ATOM 712 C C . ALA A 1 95 ? 3.371 -6.451 -7.216 1.00 97.12 95 ALA A C 1
ATOM 714 O O . ALA A 1 95 ? 4.376 -7.073 -7.563 1.00 97.12 95 ALA A O 1
ATOM 715 N N . LYS A 1 96 ? 2.286 -6.381 -7.990 1.00 94.69 96 LYS A N 1
ATOM 716 C CA . LYS A 1 96 ? 2.195 -6.994 -9.314 1.00 94.69 96 LYS A CA 1
ATOM 717 C C . LYS A 1 96 ? 1.428 -6.091 -10.273 1.00 94.69 96 LYS A C 1
ATOM 719 O O . LYS A 1 96 ? 0.199 -6.049 -10.256 1.00 94.69 96 LYS A O 1
ATOM 724 N N . GLY A 1 97 ? 2.161 -5.407 -11.151 1.00 92.69 97 GLY A N 1
ATOM 725 C CA . GLY A 1 97 ? 1.582 -4.403 -12.045 1.00 92.69 97 GLY A CA 1
ATOM 726 C C . GLY A 1 97 ? 0.919 -3.290 -11.234 1.00 92.69 97 GLY A C 1
ATOM 727 O O . GLY A 1 97 ? 1.532 -2.746 -10.321 1.00 92.69 97 GLY A O 1
ATOM 728 N N . ASP A 1 98 ? -0.350 -3.014 -11.519 1.00 96.38 98 ASP A N 1
ATOM 729 C CA . ASP A 1 98 ? -1.131 -1.988 -10.819 1.00 96.38 98 ASP A CA 1
ATOM 730 C C . ASP A 1 98 ? -1.845 -2.511 -9.564 1.00 96.38 98 ASP A C 1
ATOM 732 O O . ASP A 1 98 ? -2.788 -1.880 -9.096 1.00 96.38 98 ASP A O 1
ATOM 736 N N . ALA A 1 99 ? -1.437 -3.656 -9.008 1.00 97.81 99 ALA A N 1
ATOM 737 C CA . ALA A 1 99 ? -2.038 -4.238 -7.811 1.00 97.81 99 ALA A CA 1
ATOM 738 C C . ALA A 1 99 ? -1.013 -4.427 -6.687 1.00 97.81 99 ALA A C 1
ATOM 740 O O . ALA A 1 99 ? 0.083 -4.936 -6.919 1.00 97.81 99 ALA A O 1
ATOM 741 N N . ILE A 1 100 ? -1.414 -4.071 -5.465 1.00 98.44 100 ILE A N 1
ATOM 742 C CA . ILE A 1 100 ? -0.736 -4.437 -4.221 1.00 98.44 100 ILE A CA 1
ATOM 743 C C . ILE A 1 100 ? -1.701 -5.258 -3.373 1.00 98.44 100 ILE A C 1
ATOM 745 O O . ILE A 1 100 ? -2.863 -4.885 -3.208 1.00 98.44 100 ILE A O 1
ATOM 749 N N . SER A 1 101 ? -1.221 -6.357 -2.802 1.00 98.38 101 SER A N 1
ATOM 750 C CA . SER A 1 101 ? -1.969 -7.157 -1.829 1.00 98.38 101 SER A CA 1
ATOM 751 C C . SER A 1 101 ? -1.058 -7.618 -0.707 1.00 98.38 101 SER A C 1
ATOM 753 O O . SER A 1 101 ? 0.101 -7.925 -0.960 1.00 98.38 101 SER A O 1
ATOM 755 N N . GLY A 1 102 ? -1.562 -7.700 0.518 1.00 98.38 102 GLY A N 1
ATOM 756 C CA . GLY A 1 102 ? -0.750 -8.134 1.648 1.00 98.38 102 GLY A CA 1
ATOM 757 C C . GLY A 1 102 ? -1.515 -8.158 2.957 1.00 98.38 102 GLY A C 1
ATOM 758 O O . GLY A 1 102 ? -2.739 -8.038 2.983 1.00 98.38 102 GLY A O 1
ATOM 759 N N . VAL A 1 103 ? -0.777 -8.288 4.052 1.00 98.56 103 VAL A N 1
ATOM 760 C CA . VAL A 1 103 ? -1.326 -8.369 5.402 1.00 98.56 103 VAL A CA 1
ATOM 761 C C . VAL A 1 103 ? -0.754 -7.256 6.260 1.00 98.56 103 VAL A C 1
ATOM 763 O O . VAL A 1 103 ? 0.454 -7.169 6.469 1.00 98.56 103 VAL A O 1
ATOM 766 N N . LEU A 1 104 ? -1.641 -6.445 6.830 1.00 98.06 104 LEU A N 1
ATOM 767 C CA . LEU A 1 104 ? -1.323 -5.560 7.939 1.00 98.06 104 LEU A CA 1
ATOM 768 C C . LEU A 1 104 ? -1.428 -6.344 9.249 1.00 98.06 104 LEU A C 1
ATOM 770 O O . LEU A 1 104 ? -2.507 -6.794 9.634 1.00 98.06 104 LEU A O 1
ATOM 774 N N . THR A 1 105 ? -0.319 -6.465 9.965 1.00 98.31 105 THR A N 1
ATOM 775 C CA . THR A 1 105 ? -0.274 -6.943 11.345 1.00 98.31 105 THR A CA 1
ATOM 776 C C . THR A 1 105 ? -0.197 -5.744 12.282 1.00 98.31 105 THR A C 1
ATOM 778 O O . THR A 1 105 ? 0.727 -4.930 12.225 1.00 98.31 105 THR A O 1
ATOM 781 N N . THR A 1 106 ? -1.188 -5.600 13.159 1.00 96.38 106 THR A N 1
ATOM 782 C CA . THR A 1 106 ? -1.211 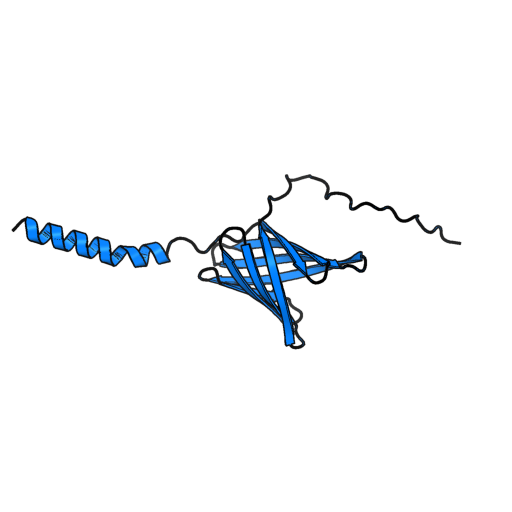-4.497 14.118 1.00 96.38 106 THR A CA 1
ATOM 783 C C . THR A 1 106 ? -0.224 -4.740 15.264 1.00 96.38 106 THR A C 1
ATOM 785 O O . THR A 1 106 ? 0.188 -5.871 15.507 1.00 96.38 106 THR A O 1
ATOM 788 N N . LYS A 1 107 ? 0.102 -3.699 16.048 1.00 95.38 107 LYS A N 1
ATOM 789 C CA . LYS A 1 107 ? 0.967 -3.814 17.233 1.00 95.38 107 LYS A CA 1
ATOM 790 C C . LYS A 1 107 ? 0.455 -4.874 18.222 1.00 95.38 107 LYS A C 1
ATOM 792 O O . LYS A 1 107 ? 1.242 -5.505 18.914 1.00 95.38 107 LYS A O 1
ATOM 797 N N . GLY A 1 108 ? -0.868 -5.055 18.294 1.00 95.31 108 GLY A N 1
ATOM 798 C CA . GLY A 1 108 ? -1.522 -6.054 19.143 1.00 95.31 108 GLY A CA 1
ATOM 799 C C . GLY A 1 108 ? -1.614 -7.455 18.527 1.00 95.31 108 GLY A C 1
ATOM 800 O O . G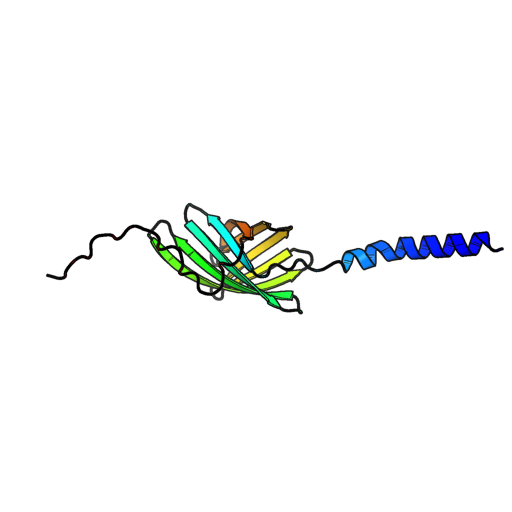LY A 1 108 ? -2.183 -8.340 19.153 1.00 95.31 108 GLY A O 1
ATOM 801 N N . GLY A 1 109 ? -1.093 -7.661 17.314 1.00 96.31 109 GLY A N 1
ATOM 802 C CA . GLY A 1 109 ? -1.078 -8.951 16.623 1.00 96.31 109 GLY A CA 1
ATOM 803 C C . GLY A 1 109 ? -2.302 -9.249 15.753 1.00 96.31 109 GLY A C 1
ATOM 804 O O . GLY A 1 109 ? -2.318 -10.274 15.075 1.00 96.31 109 GLY A O 1
ATOM 805 N N . SER A 1 110 ? -3.314 -8.374 15.720 1.00 97.12 110 SER A N 1
ATOM 806 C CA . SER A 1 110 ? -4.447 -8.539 14.796 1.00 97.12 110 SER A CA 1
ATOM 807 C C . SER A 1 110 ? -3.969 -8.461 13.353 1.00 97.12 110 SER A C 1
ATOM 809 O O . SER A 1 110 ? -3.138 -7.614 13.030 1.00 97.12 110 SER A O 1
ATOM 811 N N . ARG A 1 111 ? -4.525 -9.303 12.486 1.00 97.75 111 ARG A N 1
ATOM 812 C CA . ARG A 1 111 ? -4.171 -9.370 11.066 1.00 97.75 111 ARG A CA 1
ATOM 813 C C . ARG A 1 111 ? -5.333 -8.881 10.217 1.00 97.75 111 ARG A C 1
ATOM 815 O O . ARG A 1 111 ? -6.484 -9.200 10.514 1.00 97.75 111 ARG A O 1
ATOM 822 N N . LEU A 1 112 ? -5.019 -8.114 9.185 1.00 96.31 112 LEU A N 1
ATOM 823 C CA . LEU A 1 112 ? -5.977 -7.585 8.228 1.00 96.31 112 LEU A CA 1
ATOM 824 C C . LEU A 1 112 ? -5.418 -7.748 6.819 1.00 96.31 112 LEU A C 1
ATOM 826 O O . LEU A 1 112 ? -4.356 -7.206 6.516 1.00 96.31 112 LEU A O 1
ATOM 830 N N . ASP A 1 113 ? -6.151 -8.462 5.973 1.00 97.56 113 ASP A N 1
ATOM 831 C CA . ASP A 1 113 ? -5.835 -8.550 4.553 1.00 97.56 113 ASP A CA 1
ATOM 832 C C . ASP A 1 113 ? -6.187 -7.224 3.876 1.00 97.56 113 ASP A C 1
ATOM 834 O O . ASP A 1 113 ? -7.289 -6.693 4.039 1.00 97.56 113 ASP A O 1
ATOM 838 N N . LEU A 1 114 ? -5.238 -6.684 3.122 1.00 97.69 114 LEU A N 1
ATOM 839 C CA . LEU A 1 114 ? -5.379 -5.435 2.392 1.00 97.69 114 LEU A CA 1
ATOM 840 C C . LEU A 1 114 ? -5.106 -5.667 0.912 1.00 97.69 114 LEU A C 1
ATOM 842 O O . LEU A 1 114 ? -4.244 -6.457 0.526 1.00 97.69 114 LEU A O 1
ATOM 846 N N . SER A 1 115 ? -5.830 -4.926 0.084 1.00 98.00 115 SER A N 1
ATOM 847 C CA . SER A 1 115 ? -5.567 -4.831 -1.345 1.00 98.00 115 SER A CA 1
ATOM 848 C C . SER A 1 115 ? -5.732 -3.390 -1.803 1.00 98.00 115 SER A C 1
ATOM 850 O O . SER A 1 115 ? -6.572 -2.653 -1.278 1.00 98.00 115 SER A O 1
ATOM 852 N N . ALA A 1 116 ? -4.912 -2.987 -2.765 1.00 98.38 116 ALA A N 1
ATOM 853 C CA . ALA A 1 116 ? -4.956 -1.674 -3.372 1.00 98.38 116 ALA A CA 1
ATOM 854 C C . ALA A 1 116 ? -4.643 -1.758 -4.867 1.00 98.38 116 ALA A C 1
ATOM 856 O O . ALA A 1 116 ? -3.932 -2.649 -5.329 1.00 98.38 116 ALA A O 1
ATOM 857 N N . THR A 1 117 ? -5.180 -0.811 -5.628 1.00 98.31 117 THR A N 1
ATOM 858 C CA . THR A 1 117 ? -4.918 -0.646 -7.058 1.00 98.31 117 THR A CA 1
ATOM 859 C C . THR A 1 117 ? -4.300 0.720 -7.314 1.00 98.31 117 THR A C 1
ATOM 861 O O . THR A 1 117 ? -4.686 1.708 -6.682 1.00 98.31 117 THR A O 1
ATOM 864 N N . LYS A 1 118 ? -3.340 0.780 -8.235 1.00 97.56 118 LYS A N 1
ATOM 865 C CA . LYS A 1 118 ? -2.715 2.028 -8.664 1.00 97.56 118 LYS A CA 1
ATOM 866 C C . LYS A 1 118 ? -3.745 2.870 -9.407 1.00 97.56 118 LYS A C 1
ATOM 868 O O . LYS A 1 118 ? -4.477 2.370 -10.260 1.00 97.56 118 LYS A O 1
ATOM 873 N N . VAL A 1 119 ? -3.824 4.152 -9.079 1.00 95.56 119 VAL A N 1
ATOM 874 C CA . VAL A 1 119 ? -4.720 5.099 -9.746 1.00 95.56 119 VAL A CA 1
ATOM 875 C C . VAL A 1 119 ? -3.921 6.276 -10.297 1.00 95.56 119 VAL A C 1
ATOM 877 O O . VAL A 1 119 ? -2.872 6.622 -9.746 1.00 95.56 119 VAL A O 1
ATOM 880 N N . PRO A 1 120 ? -4.391 6.921 -11.379 1.00 89.38 120 PRO A N 1
ATOM 881 C CA . PRO A 1 120 ? -3.752 8.127 -11.878 1.00 89.38 120 PRO A CA 1
ATOM 882 C C . PRO A 1 120 ? -3.661 9.187 -10.778 1.00 89.38 120 PRO A C 1
ATOM 884 O O . PRO A 1 120 ? -4.646 9.464 -10.088 1.00 89.38 120 PRO A O 1
ATOM 887 N N . LEU A 1 121 ? -2.486 9.805 -10.641 1.00 76.31 121 LEU A N 1
ATOM 888 C CA . LEU A 1 121 ? -2.345 11.011 -9.834 1.00 76.31 121 LEU A CA 1
ATOM 889 C C . LEU A 1 121 ? -3.285 12.082 -10.409 1.00 76.31 121 LEU A C 1
ATOM 891 O O . LEU A 1 121 ? -3.265 12.316 -11.623 1.00 76.31 121 LEU A O 1
ATOM 895 N N . PRO A 1 122 ? -4.110 12.740 -9.577 1.00 70.06 122 PRO A N 1
ATOM 896 C CA . PRO A 1 122 ? -4.852 13.906 -10.020 1.00 70.06 122 PRO A CA 1
ATOM 897 C C . PRO A 1 122 ? -3.877 14.936 -10.609 1.00 70.06 122 PRO A C 1
ATOM 899 O O . PRO A 1 122 ? -2.772 15.096 -10.079 1.00 70.06 122 PRO A O 1
ATOM 902 N N . PRO A 1 123 ? -4.248 15.645 -11.687 1.00 68.94 123 PRO A N 1
ATOM 903 C CA . PRO A 1 123 ? -3.409 16.711 -12.213 1.00 68.94 123 PRO A CA 1
ATOM 904 C C . PRO A 1 123 ? -3.115 17.729 -11.105 1.00 68.94 123 PRO A C 1
ATOM 906 O O . PRO A 1 123 ? -4.002 18.080 -10.321 1.00 68.94 123 PRO A O 1
ATOM 909 N N . ALA A 1 124 ? -1.862 18.183 -11.029 1.00 55.31 124 ALA A N 1
ATOM 910 C CA . ALA A 1 124 ? -1.421 19.132 -10.013 1.00 55.31 124 ALA A CA 1
ATOM 911 C C . ALA A 1 124 ? -2.349 20.363 -9.991 1.00 55.31 124 ALA A C 1
ATOM 913 O O . ALA A 1 124 ? -2.517 21.037 -11.006 1.00 55.31 124 ALA A O 1
ATOM 914 N N . GLY A 1 125 ? -2.976 20.629 -8.840 1.00 54.44 125 GLY A N 1
ATOM 915 C CA . GLY A 1 125 ? -3.935 21.726 -8.658 1.00 54.44 125 GLY A CA 1
ATOM 916 C C . GLY A 1 125 ? -5.417 21.348 -8.781 1.00 54.44 125 GLY A C 1
ATOM 917 O O . GLY A 1 125 ? -6.271 22.212 -8.588 1.00 54.44 125 GLY A O 1
ATOM 918 N N . ALA A 1 126 ? -5.758 20.083 -9.050 1.00 52.72 126 ALA A N 1
ATOM 919 C CA . ALA A 1 126 ? -7.132 19.615 -8.898 1.00 52.72 126 ALA A CA 1
ATOM 920 C C . ALA A 1 126 ? -7.521 19.622 -7.410 1.00 52.72 126 ALA A C 1
ATOM 922 O O . ALA A 1 126 ? -6.939 18.907 -6.596 1.00 52.72 126 ALA A O 1
ATOM 923 N N . CYS A 1 127 ? -8.510 20.446 -7.061 1.00 38.97 127 CYS A N 1
ATOM 924 C CA . CYS A 1 127 ? -9.158 20.413 -5.754 1.00 38.97 127 CYS A CA 1
ATOM 925 C C . CYS A 1 127 ? -9.653 18.975 -5.495 1.00 38.97 127 CYS A C 1
ATOM 927 O O . CYS A 1 127 ? -10.258 18.396 -6.407 1.00 38.97 127 CYS A O 1
ATOM 929 N N . PRO A 1 128 ? -9.407 18.368 -4.318 1.00 51.84 128 PRO A N 1
ATOM 930 C CA . PRO A 1 128 ? -9.983 17.064 -4.016 1.00 51.84 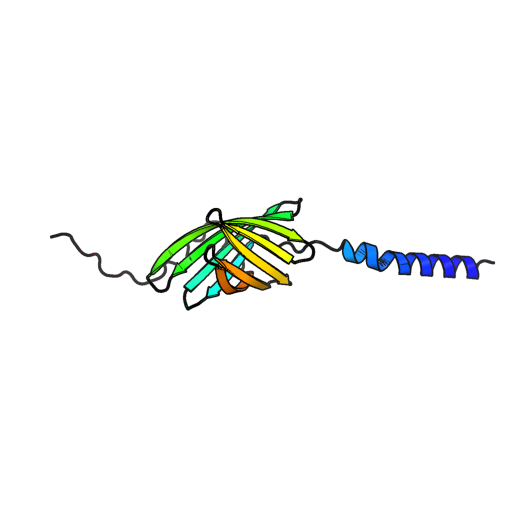128 PRO A CA 1
ATOM 931 C C . PRO A 1 128 ? -11.506 17.142 -4.198 1.00 51.84 128 PRO A C 1
ATOM 933 O O . PRO A 1 128 ? -12.099 18.176 -3.867 1.00 51.84 128 PRO A O 1
ATOM 936 N N . PRO A 1 129 ? -12.158 16.102 -4.754 1.00 48.25 129 PRO A N 1
ATOM 937 C CA . PRO A 1 129 ? -13.604 16.112 -4.886 1.00 48.25 129 PRO A CA 1
ATOM 938 C C . PRO A 1 129 ? -14.187 16.329 -3.495 1.00 48.25 129 PRO A C 1
ATOM 940 O O . PRO A 1 129 ? -13.954 15.532 -2.587 1.00 48.25 129 PRO A O 1
ATOM 943 N N . ALA A 1 130 ? -14.895 17.445 -3.327 1.00 45.31 130 ALA A N 1
ATOM 944 C CA . ALA A 1 130 ? -15.641 17.715 -2.118 1.00 45.31 130 ALA A CA 1
ATOM 945 C C . ALA A 1 130 ? -16.613 16.548 -1.938 1.00 45.31 130 ALA A C 1
ATOM 947 O O . ALA A 1 130 ? -17.583 16.417 -2.688 1.00 45.31 130 ALA A O 1
ATOM 948 N N . GLY A 1 131 ? -16.316 15.668 -0.985 1.00 43.84 131 GLY A N 1
ATOM 949 C CA . GLY A 1 131 ? -17.265 14.675 -0.523 1.00 43.84 131 GLY A CA 1
ATOM 950 C C . GLY A 1 131 ? -18.468 15.424 0.030 1.00 43.84 131 GLY A C 1
ATOM 951 O O . GLY A 1 131 ? -18.438 15.905 1.159 1.00 43.84 131 GLY A O 1
ATOM 952 N N . GLY A 1 132 ? -19.510 15.582 -0.792 1.00 40.75 132 GLY A N 1
ATOM 953 C CA . GLY A 1 132 ? -20.845 15.915 -0.307 1.00 40.75 132 GLY A CA 1
ATOM 954 C C . GLY A 1 132 ? -21.214 14.872 0.748 1.00 40.75 132 GLY A C 1
ATOM 955 O O . GLY A 1 132 ? -20.981 13.687 0.556 1.00 40.75 132 GLY A O 1
ATOM 956 N N . THR A 1 133 ? -21.711 15.240 1.916 1.00 41.25 133 THR A N 1
ATOM 957 C CA . THR A 1 133 ? -22.803 16.183 2.142 1.00 41.25 133 THR A CA 1
ATOM 958 C C . THR A 1 133 ? -22.477 17.183 3.244 1.00 41.25 133 THR A C 1
ATOM 960 O O . THR A 1 133 ? -22.099 16.796 4.349 1.00 41.25 133 THR A O 1
ATOM 963 N N . ALA A 1 134 ? -22.724 18.465 2.973 1.00 44.34 134 ALA A N 1
ATOM 964 C CA . ALA A 1 134 ? -22.851 19.484 4.004 1.00 44.34 134 ALA A CA 1
ATOM 965 C C . ALA A 1 134 ? -23.973 19.083 4.980 1.00 44.34 134 ALA A C 1
ATOM 967 O O . ALA A 1 134 ? -25.157 19.197 4.665 1.00 44.34 134 ALA A O 1
ATOM 968 N N . GLY A 1 135 ? -23.598 18.579 6.156 1.00 44.00 135 GLY A N 1
ATOM 969 C CA . GLY A 1 135 ? -24.492 18.530 7.308 1.00 44.00 135 GLY A CA 1
ATOM 970 C C . GLY A 1 135 ? -24.737 19.956 7.814 1.00 44.00 135 GLY A C 1
ATOM 971 O O . GLY A 1 135 ? -23.826 20.786 7.738 1.00 44.00 135 GLY A O 1
ATOM 972 N N . PRO A 1 136 ? -25.946 20.287 8.299 1.00 48.75 136 PRO A N 1
ATOM 973 C CA . PRO A 1 136 ? -26.258 21.648 8.705 1.00 48.75 136 PRO A CA 1
ATOM 974 C C . PRO A 1 136 ? -25.359 22.068 9.871 1.00 48.75 136 PRO A C 1
ATOM 976 O O . PRO A 1 136 ? -25.275 21.384 10.893 1.00 48.75 136 PRO A O 1
ATOM 979 N N . ALA A 1 137 ? -24.689 23.208 9.699 1.00 46.28 137 ALA A N 1
ATOM 980 C CA . ALA A 1 137 ? -23.897 23.852 10.733 1.00 46.28 137 ALA A CA 1
ATOM 981 C C . ALA A 1 137 ? -24.770 24.084 11.975 1.00 46.28 137 ALA A C 1
ATOM 983 O O . ALA A 1 137 ? -25.772 24.800 11.926 1.00 46.28 137 ALA A O 1
ATOM 984 N N . ARG A 1 138 ? -24.397 23.469 13.101 1.00 49.81 138 ARG A N 1
ATOM 985 C CA . ARG A 1 138 ? -24.997 23.777 14.399 1.00 49.81 138 ARG A CA 1
ATOM 986 C C . ARG A 1 138 ? -24.505 25.160 14.820 1.00 49.81 138 ARG A C 1
ATOM 988 O O . ARG A 1 138 ? -23.320 25.346 15.080 1.00 49.81 138 ARG A O 1
ATOM 995 N N . GLN A 1 139 ? -25.416 26.123 14.864 1.00 41.38 139 GLN A N 1
ATOM 996 C CA . GLN A 1 139 ? -25.167 27.436 15.447 1.00 41.38 139 GLN A CA 1
ATOM 997 C C . GLN A 1 139 ? -25.068 27.290 16.981 1.00 41.38 139 GLN A C 1
ATOM 999 O O . GLN A 1 139 ? -25.886 26.567 17.557 1.00 41.38 139 GLN A O 1
ATOM 1004 N N . PRO A 1 140 ? -24.088 27.918 17.653 1.00 48.84 140 PRO A N 1
ATOM 1005 C CA . PRO A 1 140 ? -24.016 27.898 19.108 1.00 48.84 140 PRO A CA 1
ATOM 1006 C C . PRO A 1 140 ? -25.133 28.763 19.708 1.00 48.84 140 PRO A C 1
ATOM 1008 O O . PRO A 1 140 ? -25.340 29.903 19.284 1.00 48.84 140 PRO A O 1
ATOM 1011 N N . GLY A 1 141 ? -25.839 28.189 20.681 1.00 44.31 141 GLY A N 1
ATOM 1012 C CA . GLY A 1 141 ? -26.710 28.867 21.639 1.00 44.31 141 GLY A CA 1
ATOM 1013 C C . GLY A 1 141 ? -26.212 28.602 23.050 1.00 44.31 141 GLY A C 1
ATOM 1014 O O . GLY A 1 141 ? -25.510 27.577 23.227 1.00 44.31 141 GLY A O 1
#

Foldseek 3Di:
DVVVVVVVVVVVVVVCVVVVVLVVDDDDPAAWKWWDDPRKTKIKHWDADPVQKIWIWIWIQDPVRDIDIFIWIWGGDPQWTWIATPQGWIWTWGDDPQKIWTWIQDPVGDIDTIIIGGDDDDPPPPDPPPPDDDDDDDDDD

Organism: NCBI:txid694327